Protein AF-A0A832B7D4-F1 (afdb_monomer)

Structure (mmCIF, N/CA/C/O backbone):
data_AF-A0A832B7D4-F1
#
_entry.id   AF-A0A832B7D4-F1
#
loop_
_atom_site.group_PDB
_atom_site.id
_atom_site.type_symbol
_atom_site.label_atom_id
_atom_site.label_alt_id
_atom_site.label_comp_id
_atom_site.label_asym_id
_atom_site.label_entity_id
_atom_site.label_seq_id
_atom_site.pdbx_PDB_ins_code
_atom_site.Cartn_x
_atom_site.Cartn_y
_atom_site.Cartn_z
_atom_site.occupancy
_atom_site.B_iso_or_equiv
_atom_site.auth_seq_id
_atom_site.auth_comp_id
_atom_site.auth_asym_id
_atom_site.auth_atom_id
_atom_site.pdbx_PDB_model_num
ATOM 1 N N . ALA A 1 1 ? 16.390 0.924 0.717 1.00 79.44 1 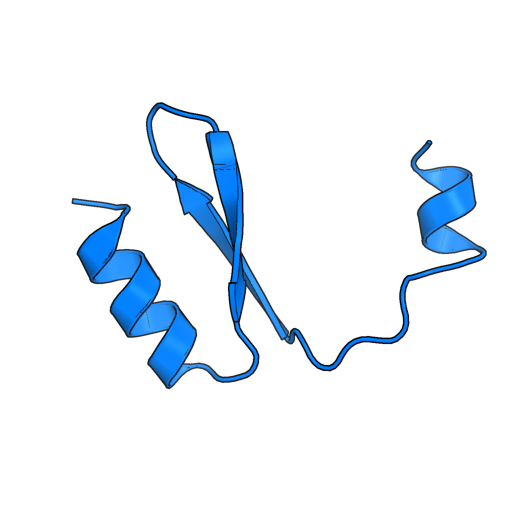ALA A N 1
ATOM 2 C CA . ALA A 1 1 ? 15.014 0.388 0.750 1.00 79.44 1 ALA A CA 1
ATOM 3 C C . ALA A 1 1 ? 14.041 1.303 0.003 1.00 79.44 1 ALA A C 1
ATOM 5 O O . ALA A 1 1 ? 13.525 0.876 -1.016 1.00 79.44 1 ALA A O 1
ATOM 6 N N . SER A 1 2 ? 13.862 2.569 0.403 1.00 93.62 2 SER A N 1
ATOM 7 C CA . 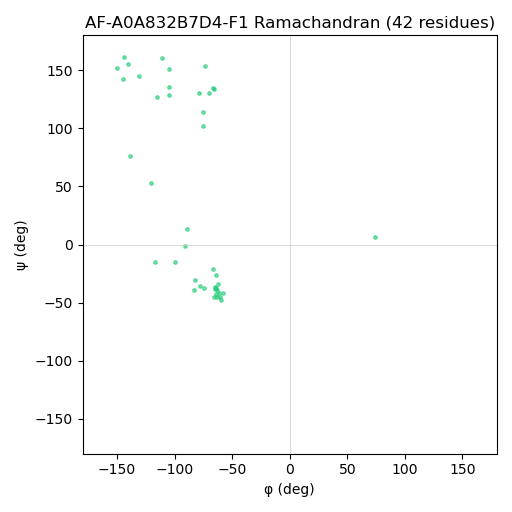SER A 1 2 ? 12.883 3.468 -0.241 1.00 93.62 2 SER A CA 1
ATOM 8 C C . SER A 1 2 ? 13.192 3.817 -1.701 1.00 93.62 2 SER A C 1
ATOM 10 O O . SER A 1 2 ? 12.283 3.862 -2.517 1.00 93.62 2 SER A O 1
ATOM 12 N N . LEU A 1 3 ? 14.471 4.010 -2.050 1.00 96.38 3 LEU A N 1
ATOM 13 C CA . LEU A 1 3 ? 14.868 4.292 -3.436 1.00 96.38 3 LEU A CA 1
ATOM 14 C C . LEU A 1 3 ? 14.545 3.127 -4.384 1.00 96.38 3 LEU A C 1
ATOM 16 O O . LEU A 1 3 ? 14.069 3.366 -5.483 1.00 96.38 3 LEU A O 1
ATOM 20 N N . GLN A 1 4 ? 14.735 1.878 -3.944 1.00 97.00 4 GLN A N 1
ATOM 21 C CA . GLN A 1 4 ? 14.389 0.705 -4.752 1.00 97.00 4 GLN A CA 1
ATOM 22 C C . GLN A 1 4 ? 12.878 0.620 -4.977 1.00 97.00 4 GLN A C 1
ATOM 24 O O . GLN A 1 4 ? 12.459 0.440 -6.106 1.00 97.00 4 GLN A O 1
ATOM 29 N N . ALA A 1 5 ? 12.065 0.821 -3.935 1.00 94.06 5 ALA A N 1
ATOM 30 C CA . ALA A 1 5 ? 10.605 0.781 -4.055 1.00 94.06 5 ALA A CA 1
ATOM 31 C C . ALA A 1 5 ? 10.036 1.894 -4.956 1.00 94.06 5 ALA A C 1
ATOM 33 O O . ALA A 1 5 ? 8.961 1.735 -5.522 1.00 94.06 5 ALA A O 1
ATOM 34 N N . ALA A 1 6 ? 10.744 3.022 -5.077 1.00 95.94 6 ALA A N 1
ATOM 35 C CA . ALA A 1 6 ? 10.365 4.106 -5.978 1.00 95.94 6 ALA A CA 1
ATOM 36 C C . ALA A 1 6 ? 10.732 3.813 -7.441 1.00 95.94 6 ALA A C 1
ATOM 38 O O . ALA A 1 6 ? 10.003 4.214 -8.343 1.00 95.94 6 ALA A O 1
ATOM 39 N N . VAL A 1 7 ? 11.867 3.146 -7.671 1.00 97.44 7 VAL A N 1
ATOM 40 C CA . VAL A 1 7 ? 12.354 2.798 -9.017 1.00 97.44 7 VAL A CA 1
ATOM 41 C C . VAL A 1 7 ? 11.683 1.528 -9.552 1.00 97.44 7 VAL A C 1
ATOM 43 O O . VAL A 1 7 ? 11.490 1.409 -10.757 1.00 97.44 7 VAL A O 1
ATOM 46 N N . ASP A 1 8 ? 11.314 0.606 -8.665 1.00 97.19 8 ASP A N 1
ATOM 47 C CA . ASP A 1 8 ? 10.728 -0.701 -8.968 1.00 97.19 8 ASP A CA 1
ATOM 48 C C . ASP A 1 8 ? 9.584 -1.002 -7.974 1.00 97.19 8 ASP A C 1
ATOM 50 O O . ASP A 1 8 ? 9.779 -1.704 -6.972 1.00 97.19 8 ASP A O 1
ATOM 54 N N . PRO A 1 9 ? 8.408 -0.373 -8.161 1.00 95.75 9 PRO A N 1
ATOM 55 C CA . PRO A 1 9 ? 7.251 -0.606 -7.307 1.00 95.75 9 PRO A 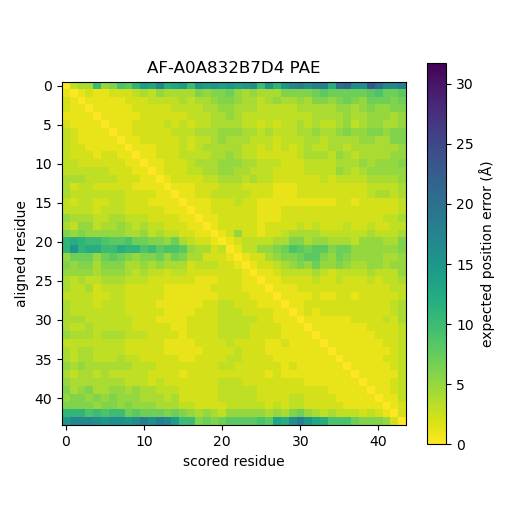CA 1
ATOM 56 C C . PRO A 1 9 ? 6.612 -1.967 -7.601 1.00 95.75 9 PRO A C 1
ATOM 58 O O . PRO A 1 9 ? 6.656 -2.476 -8.718 1.00 95.75 9 PRO A O 1
ATOM 61 N N . ALA A 1 10 ? 5.938 -2.538 -6.603 1.00 96.06 10 ALA A N 1
ATOM 62 C CA . ALA A 1 10 ? 5.117 -3.723 -6.821 1.00 96.06 10 ALA A CA 1
ATOM 63 C C . ALA A 1 10 ? 3.906 -3.385 -7.709 1.00 96.06 10 ALA A C 1
ATOM 65 O O . ALA A 1 10 ? 3.204 -2.405 -7.454 1.00 96.06 10 ALA A O 1
ATOM 66 N N . ASP A 1 11 ? 3.632 -4.228 -8.704 1.00 96.88 11 ASP A N 1
ATOM 67 C CA . ASP A 1 11 ? 2.458 -4.100 -9.569 1.00 96.88 11 ASP A CA 1
ATOM 68 C C . ASP A 1 11 ? 1.195 -4.561 -8.824 1.00 96.88 11 ASP A C 1
ATOM 70 O O . ASP A 1 11 ? 0.989 -5.756 -8.586 1.00 96.88 11 ASP A O 1
ATOM 74 N N . THR A 1 12 ? 0.391 -3.604 -8.350 1.00 96.06 12 THR A N 1
ATOM 75 C CA . THR A 1 12 ? -0.798 -3.870 -7.528 1.00 96.06 12 THR A CA 1
ATOM 76 C C . THR A 1 12 ? -1.882 -2.809 -7.726 1.00 96.06 12 THR A C 1
ATOM 78 O O . THR A 1 12 ? -1.583 -1.637 -7.934 1.00 96.06 12 THR A O 1
ATOM 81 N N . ASP A 1 13 ? -3.145 -3.195 -7.527 1.00 96.31 13 ASP A N 1
ATOM 82 C CA . ASP A 1 13 ? -4.299 -2.278 -7.594 1.00 96.31 13 ASP A CA 1
ATOM 83 C C . ASP A 1 13 ? -4.644 -1.613 -6.245 1.00 96.31 13 ASP A C 1
ATOM 85 O O . ASP A 1 13 ? -5.756 -1.116 -6.051 1.00 96.31 13 ASP A O 1
ATOM 89 N N . TYR A 1 14 ? -3.761 -1.685 -5.247 1.00 96.94 14 TYR A N 1
ATOM 90 C CA . TYR A 1 14 ? -4.073 -1.174 -3.914 1.00 96.94 14 TYR A CA 1
ATOM 91 C C . TYR A 1 14 ? -4.009 0.354 -3.884 1.00 96.94 14 TYR A C 1
ATOM 93 O O . TYR A 1 14 ? -2.940 0.943 -4.002 1.00 96.94 14 TYR A O 1
ATOM 101 N N . MET A 1 15 ? -5.158 0.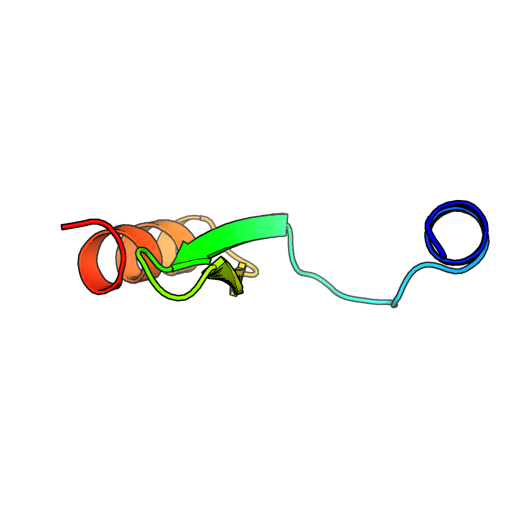994 -3.669 1.00 96.00 15 MET A N 1
ATOM 102 C CA . MET A 1 15 ? -5.286 2.456 -3.631 1.00 96.00 15 MET A CA 1
ATOM 103 C C . MET A 1 15 ? -5.332 3.021 -2.206 1.00 96.00 15 MET A C 1
ATOM 105 O O . MET A 1 15 ? -5.150 4.221 -2.005 1.00 96.00 15 MET A O 1
ATOM 109 N N . TYR A 1 16 ? -5.569 2.173 -1.203 1.00 96.44 16 TYR A N 1
ATOM 110 C CA . TYR A 1 16 ? -5.719 2.588 0.189 1.00 96.44 16 TYR A CA 1
ATOM 111 C C . TYR A 1 16 ? -4.860 1.730 1.109 1.00 96.44 16 TYR A C 1
ATOM 113 O O . TYR A 1 16 ? -4.724 0.524 0.906 1.00 96.44 16 TYR A O 1
ATOM 121 N N . PHE A 1 17 ? -4.331 2.339 2.168 1.00 96.06 17 PHE A N 1
ATOM 122 C CA . PHE A 1 17 ? -3.647 1.620 3.236 1.00 96.06 17 PHE A CA 1
ATOM 123 C C . PHE A 1 17 ? -3.982 2.208 4.608 1.00 96.06 17 PHE A C 1
ATOM 125 O O . PHE A 1 17 ? -4.355 3.376 4.733 1.00 96.06 17 PHE A O 1
ATOM 132 N N . LEU A 1 18 ? -3.857 1.391 5.651 1.00 95.19 18 LEU A N 1
ATOM 133 C CA . LEU A 1 18 ? -3.884 1.829 7.046 1.00 95.19 18 LEU A CA 1
ATOM 134 C C . LEU A 1 18 ? -2.916 1.003 7.885 1.00 95.19 18 LEU A C 1
ATOM 136 O O . LEU A 1 18 ? -2.539 -0.096 7.493 1.00 95.19 18 LEU A O 1
ATOM 140 N N . HIS A 1 19 ? -2.548 1.516 9.055 1.00 95.50 19 HIS A N 1
ATOM 141 C CA . HIS A 1 19 ? -1.741 0.778 10.023 1.00 95.50 19 HIS A CA 1
ATOM 142 C C . HIS A 1 19 ? -2.630 0.306 11.171 1.00 95.50 19 HIS A C 1
ATOM 144 O O . HIS A 1 19 ? -3.361 1.110 11.760 1.00 95.50 19 HIS A O 1
ATOM 150 N N . LYS A 1 20 ? -2.570 -0.988 11.497 1.00 92.44 20 LYS A N 1
ATOM 151 C CA . LYS A 1 20 ? -3.228 -1.532 12.689 1.00 92.44 20 LYS A CA 1
ATOM 152 C C . LYS A 1 20 ? -2.564 -0.949 13.930 1.00 92.44 20 LYS A C 1
ATOM 154 O O . LYS A 1 20 ? -1.338 -0.949 14.032 1.00 92.44 20 LYS A O 1
ATOM 159 N N . GLN A 1 21 ? -3.355 -0.500 14.894 1.00 85.19 21 GLN A N 1
ATOM 160 C CA . GLN A 1 21 ? -2.833 -0.059 16.185 1.00 85.19 2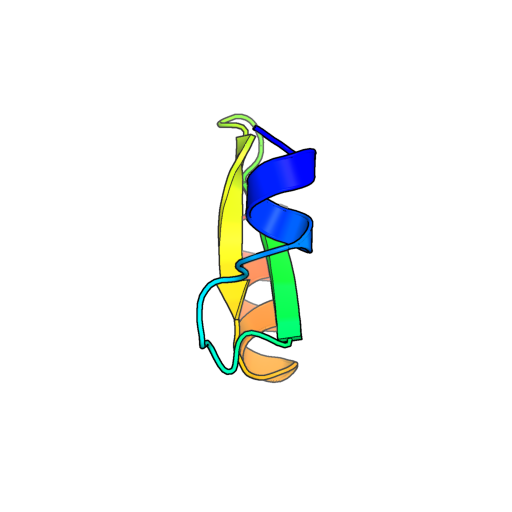1 GLN A CA 1
ATOM 161 C C . GLN A 1 21 ? -3.123 -1.135 17.243 1.00 85.19 21 GLN A C 1
ATOM 163 O O . GLN A 1 21 ? -4.223 -1.686 17.247 1.00 85.19 21 GLN A O 1
ATOM 168 N N . PRO A 1 22 ? -2.159 -1.488 18.117 1.00 87.19 22 PRO A N 1
ATOM 169 C CA . PRO A 1 22 ? -0.804 -0.937 18.244 1.00 87.19 22 PRO A CA 1
ATOM 170 C C . PRO A 1 22 ? 0.270 -1.667 17.410 1.00 87.19 22 PRO A C 1
ATOM 172 O O . PRO A 1 22 ? 1.430 -1.276 17.466 1.00 87.19 22 PRO A O 1
ATOM 175 N N . SER A 1 23 ? -0.066 -2.733 16.670 1.00 89.81 23 SER A N 1
ATOM 1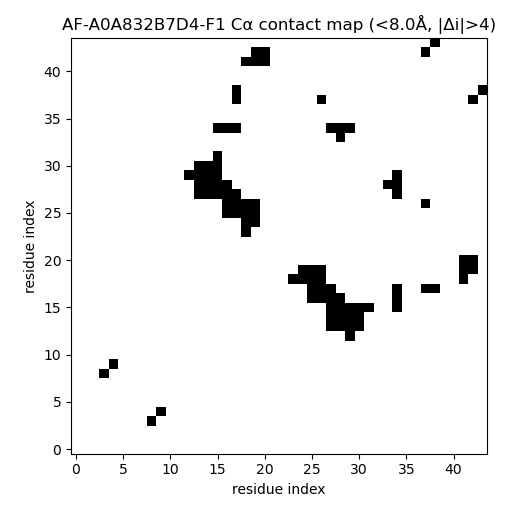76 C CA . SER A 1 23 ? 0.945 -3.608 16.043 1.00 89.81 23 SER A CA 1
ATOM 177 C C . SER A 1 23 ? 1.777 -2.949 14.936 1.00 89.81 23 SER A C 1
ATOM 179 O O . SER A 1 23 ? 2.852 -3.447 14.617 1.00 89.81 23 SER A O 1
ATOM 181 N N . GLY A 1 24 ? 1.294 -1.859 14.335 1.00 89.50 24 GLY A N 1
ATOM 182 C CA . GLY A 1 24 ? 1.972 -1.144 13.252 1.00 89.50 24 GLY A CA 1
ATOM 183 C C . GLY A 1 24 ? 1.925 -1.859 11.899 1.00 89.50 24 GLY A C 1
ATOM 184 O O . GLY A 1 24 ? 2.551 -1.406 10.947 1.00 89.50 24 GLY A O 1
ATOM 185 N N . GLU A 1 25 ? 1.187 -2.965 11.785 1.00 94.38 25 GLU A N 1
ATOM 186 C CA . GLU A 1 25 ? 1.075 -3.730 10.541 1.00 94.38 25 GLU A CA 1
ATOM 187 C C . GLU A 1 25 ? 0.264 -2.954 9.492 1.00 94.38 25 GLU A C 1
ATOM 189 O O . GLU A 1 25 ? -0.841 -2.486 9.782 1.00 94.38 25 GLU A O 1
ATOM 194 N N . ALA A 1 26 ? 0.791 -2.845 8.271 1.00 94.62 26 ALA A N 1
ATOM 195 C CA . ALA A 1 26 ? 0.101 -2.209 7.155 1.00 94.62 26 ALA A CA 1
ATOM 196 C C . ALA A 1 26 ? -0.952 -3.146 6.538 1.00 94.62 26 ALA A C 1
ATOM 198 O O . ALA A 1 26 ? -0.669 -4.296 6.206 1.00 94.62 26 ALA A O 1
ATOM 199 N N . VAL A 1 27 ? -2.167 -2.635 6.356 1.00 95.75 27 VAL A N 1
ATOM 200 C CA . VAL A 1 27 ? -3.277 -3.296 5.659 1.00 95.75 27 VAL A CA 1
ATOM 201 C C . VAL A 1 27 ? -3.592 -2.493 4.412 1.00 95.75 27 VAL A C 1
ATOM 203 O O . VAL A 1 27 ? -3.839 -1.294 4.512 1.00 95.75 27 VAL A O 1
ATOM 206 N N . PHE A 1 28 ? -3.619 -3.158 3.262 1.00 96.75 28 PHE A N 1
ATOM 207 C CA . PHE A 1 28 ? -3.893 -2.550 1.963 1.00 96.75 28 PHE A CA 1
ATOM 208 C C . PHE A 1 28 ? -5.309 -2.897 1.487 1.00 96.75 28 PHE A C 1
ATOM 210 O O . PHE A 1 28 ? -5.873 -3.926 1.862 1.00 96.75 28 PHE A O 1
ATOM 217 N N . SER A 1 29 ? -5.925 -2.019 0.702 1.00 97.44 29 SER A N 1
ATOM 218 C CA . SER A 1 29 ? -7.285 -2.189 0.173 1.00 97.44 29 SER A CA 1
ATOM 219 C C . SER A 1 29 ? -7.386 -1.600 -1.228 1.00 97.44 29 SER A C 1
ATOM 221 O O . SER A 1 29 ? -6.756 -0.579 -1.524 1.00 97.44 29 SER A O 1
ATOM 223 N N . LYS A 1 30 ? -8.149 -2.260 -2.101 1.00 96.81 30 LYS A N 1
ATOM 224 C CA . LYS A 1 30 ? -8.322 -1.828 -3.495 1.00 96.81 30 LYS A CA 1
ATOM 225 C C . LYS A 1 30 ? -9.399 -0.758 -3.596 1.00 96.81 30 LYS A C 1
ATOM 227 O O . LYS A 1 30 ? -9.244 0.214 -4.327 1.00 96.81 30 LYS A O 1
ATOM 232 N N . THR A 1 31 ? -10.471 -0.916 -2.824 1.00 97.31 31 THR A N 1
ATOM 233 C CA . THR A 1 31 ? -11.624 -0.013 -2.856 1.00 97.31 31 THR A CA 1
ATOM 234 C C . THR A 1 31 ? -11.747 0.808 -1.577 1.00 97.31 31 THR A C 1
ATOM 236 O O . THR A 1 31 ? -11.217 0.467 -0.515 1.00 97.31 31 THR A O 1
ATOM 239 N N . TYR A 1 32 ? -12.492 1.907 -1.677 1.00 96.38 32 TYR A N 1
ATOM 240 C CA . TYR A 1 32 ? -12.798 2.751 -0.529 1.00 96.38 32 TYR A CA 1
ATOM 241 C C . TYR A 1 32 ? -13.661 2.024 0.516 1.00 96.38 32 TYR A C 1
ATOM 243 O O . TYR A 1 32 ? -13.448 2.180 1.716 1.00 96.38 32 TYR A O 1
ATOM 251 N N . GLU A 1 33 ? -14.597 1.183 0.073 1.00 97.31 33 GLU A N 1
ATOM 252 C CA . GLU A 1 33 ? -15.471 0.400 0.955 1.00 97.31 33 GLU A CA 1
ATOM 253 C C . GLU A 1 33 ? -14.670 -0.595 1.806 1.00 97.31 33 GLU A C 1
ATOM 255 O O . GLU A 1 33 ? -14.835 -0.644 3.027 1.00 97.31 33 GLU A O 1
ATOM 260 N N . GLU A 1 34 ? -13.728 -1.317 1.190 1.00 96.94 34 GLU A N 1
ATOM 261 C CA . GLU A 1 34 ? -12.791 -2.196 1.901 1.00 96.94 34 GLU A CA 1
ATOM 262 C C . GLU A 1 34 ? -11.971 -1.420 2.940 1.00 96.94 34 GLU A C 1
ATOM 264 O O . GLU A 1 34 ? -11.794 -1.878 4.074 1.00 96.94 34 GLU A O 1
ATOM 269 N N . HIS A 1 35 ? -11.506 -0.217 2.585 1.00 96.19 35 HIS A N 1
ATOM 270 C CA . HIS A 1 35 ? -10.766 0.636 3.509 1.00 96.19 35 HIS A CA 1
ATOM 271 C C . HIS A 1 35 ? -11.611 1.032 4.732 1.00 96.19 35 HIS A C 1
ATOM 273 O O . HIS A 1 35 ? -11.112 0.979 5.858 1.00 96.19 35 HIS A O 1
ATOM 279 N N . LEU A 1 36 ? -12.893 1.374 4.552 1.00 95.56 36 LEU A N 1
ATOM 280 C CA . LEU A 1 36 ? -13.797 1.709 5.660 1.00 95.56 36 LEU A CA 1
ATOM 281 C C . LEU A 1 36 ? -14.046 0.518 6.596 1.00 95.56 36 LEU A C 1
ATOM 283 O O . LEU A 1 36 ? -13.990 0.684 7.819 1.00 95.56 36 LEU A O 1
ATOM 287 N N . ILE A 1 37 ? -14.244 -0.681 6.041 1.00 95.44 37 ILE A N 1
ATOM 288 C CA . ILE A 1 37 ? -14.381 -1.917 6.829 1.00 95.44 37 ILE A CA 1
ATOM 289 C C . ILE A 1 37 ? -13.109 -2.159 7.650 1.00 95.44 37 ILE A C 1
ATOM 291 O O . ILE A 1 37 ? -13.173 -2.431 8.853 1.00 95.44 37 ILE A O 1
ATOM 295 N N . ASN A 1 38 ? -11.93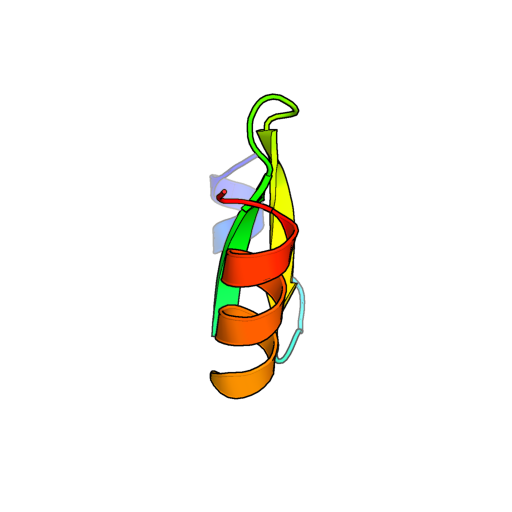9 -2.006 7.028 1.00 94.06 38 ASN A N 1
ATOM 296 C CA . ASN A 1 38 ? -10.659 -2.169 7.710 1.00 94.06 38 ASN A CA 1
ATOM 297 C C . ASN A 1 38 ? -10.458 -1.113 8.806 1.00 94.06 38 ASN A C 1
ATOM 299 O O . ASN A 1 38 ? -9.973 -1.452 9.888 1.00 94.06 38 ASN A O 1
A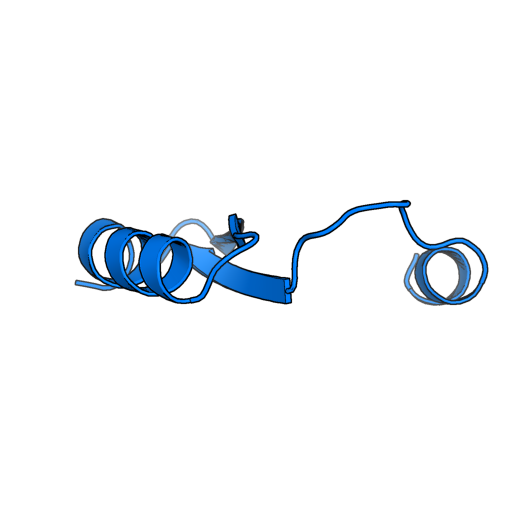TOM 303 N N . LYS A 1 39 ? -10.889 0.136 8.597 1.00 93.50 39 LYS A N 1
ATOM 304 C CA . LYS A 1 39 ? -10.860 1.159 9.654 1.00 93.50 39 LYS A CA 1
ATOM 305 C C . LYS A 1 39 ? -11.697 0.750 10.861 1.00 93.50 39 LYS A C 1
ATOM 307 O O . LYS A 1 39 ? -11.191 0.796 11.976 1.00 93.50 39 LYS A O 1
ATOM 312 N N . GLN A 1 40 ? -12.931 0.293 10.652 1.00 92.62 40 GLN A N 1
ATOM 313 C CA . GLN A 1 40 ? -13.794 -0.158 11.749 1.00 92.62 40 GLN A CA 1
ATOM 314 C C . GLN A 1 40 ? -13.209 -1.371 12.491 1.00 92.62 40 GLN A C 1
ATOM 316 O O . GLN A 1 40 ? -13.382 -1.511 13.704 1.00 92.62 40 GLN A O 1
ATOM 321 N N . LYS A 1 41 ? -12.514 -2.253 11.767 1.00 90.62 41 LYS A N 1
ATOM 322 C CA . LYS A 1 41 ? -11.903 -3.458 12.331 1.00 90.62 41 LYS A CA 1
ATOM 323 C C . LYS A 1 41 ? -10.649 -3.164 13.157 1.00 90.62 41 LYS A C 1
ATOM 325 O O . LYS A 1 41 ? -10.433 -3.839 14.161 1.00 90.62 41 LYS A O 1
ATOM 330 N N . TYR A 1 42 ? -9.829 -2.202 12.730 1.00 90.25 42 TYR A N 1
ATOM 331 C CA . TYR A 1 42 ? -8.468 -2.020 13.250 1.00 90.25 42 TYR A CA 1
ATOM 332 C C . TYR A 1 42 ? -8.206 -0.690 13.976 1.00 90.25 42 TYR A C 1
ATOM 334 O O . TYR A 1 42 ? -7.193 -0.600 14.666 1.00 90.25 42 TYR A O 1
ATOM 342 N N . LEU A 1 43 ? -9.065 0.327 13.839 1.00 83.00 43 LEU A N 1
ATOM 343 C CA . LEU A 1 43 ? -8.903 1.655 14.457 1.00 83.00 43 LEU A CA 1
ATOM 344 C C . LEU A 1 43 ? -10.083 1.999 15.386 1.00 83.00 43 LEU A C 1
ATOM 346 O O . LEU A 1 43 ? -10.726 3.032 15.208 1.00 83.00 43 LEU A O 1
ATOM 350 N N . LYS A 1 44 ? -10.395 1.116 16.341 1.00 68.38 44 LYS A N 1
ATOM 351 C CA . LYS A 1 44 ? -11.377 1.426 17.392 1.00 68.38 44 LYS A CA 1
ATOM 352 C C . LYS A 1 44 ? -10.877 2.504 18.343 1.00 68.38 44 LYS A C 1
ATOM 354 O O . LYS A 1 44 ? -9.689 2.427 18.724 1.00 68.38 44 LYS A O 1
#

Secondary structure (DSSP, 8-state):
-HHHHHHS-------EEEE-TTT--EEEESSHHHHHHHHHHH--

Solvent-accessible surface area (backbone atoms only — not comparable to full-atom values): 2803 Å² total; per-residue (Å²): 11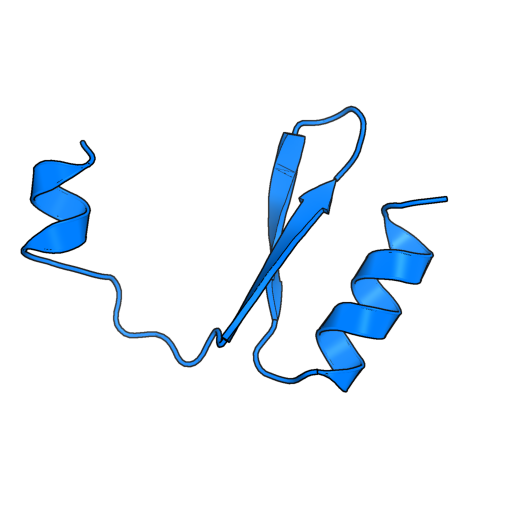1,72,68,53,48,71,78,57,60,83,94,71,74,62,75,39,74,48,62,33,68,88,82,62,49,78,47,75,20,63,46,72,67,54,40,52,54,49,41,67,72,38,65,119

pLDDT: mean 93.54, std 5.52, range [68.38, 97.44]

Sequence (44 aa):
ASLQAAVDPADTDYMYFLHKQPSGEAVFSKTYEEHLINKQKYLK

Mean predicted aligned error: 3.34 Å

Radius of gyration: 12.31 Å; Cα contacts (8 Å, |Δi|>4): 47; chains: 1; bounding box: 30×8×28 Å

Foldseek 3Di:
DVVCCVVDPDDDQFPDWDAAPPVRDIDTDNDPVVVVVVCVVRVD

Nearest PDB structures (foldseek):
  4iiw-assembly1_B  TM=9.647E-01  e=9.629E-03  Listeria monocytogenes EGD-e
  8yoa-assembly1_A  TM=8.938E-01  e=2.013E-01  Mycobacteroides abscessus